Protein AF-A0A2V6R7R6-F1 (afdb_monomer)

Nearest PDB structures (foldseek):
  4r7s-assembly1_A  TM=8.487E-01  e=1.093E+00  Parabacteroides merdae ATCC 43184
  1wfd-assembly1_A  TM=6.174E-01  e=2.193E-01  Mus musculus
  2yhc-assembly1_A  TM=7.833E-01  e=1.685E+00  Escherichia coli BL21(DE3)
  9hmf-assembly1_K  TM=6.914E-01  e=1.792E+00  Campylobacter jejuni
  2o98-assembly1_A  TM=7.665E-01  e=9.501E+00  Nicotiana tabacum

Secondary structure (DSSP, 8-state):
---------GGGSHHHHHHHHHHHHHHHHTT-HHHHHHHHHHHHHH-TT-TTHHHHHHHHHHHHHHHHHHHHHHHHHHHHHHHHHHHHHHHHHHHHHHHHHHHHHHT-

Solvent-accessible surface area (backbone atoms only — not comparable to full-atom values): 6130 Å² total; per-residue (Å²): 141,82,85,80,81,82,75,74,76,82,73,79,57,67,70,58,44,58,51,26,47,54,52,16,52,53,26,46,74,71,66,36,51,71,58,14,39,53,27,39,52,52,29,46,71,76,39,70,81,44,93,61,33,65,61,45,50,52,54,40,52,52,46,54,53,51,54,50,50,52,53,51,51,61,63,47,48,59,58,57,50,52,53,52,52,49,54,52,50,50,52,54,51,51,54,52,51,53,54,50,52,55,54,55,60,77,73,107

Structure (mmCIF, N/CA/C/O backbone):
data_AF-A0A2V6R7R6-F1
#
_entry.id   AF-A0A2V6R7R6-F1
#
loop_
_atom_site.group_PDB
_atom_site.id
_atom_site.type_symbol
_atom_site.label_atom_id
_atom_site.label_alt_id
_atom_site.label_comp_id
_atom_site.label_asym_id
_atom_site.label_entity_id
_atom_site.label_seq_id
_atom_site.pdbx_PDB_ins_code
_atom_site.Cartn_x
_atom_site.Cartn_y
_atom_site.Cartn_z
_atom_site.occupancy
_atom_site.B_iso_or_equiv
_atom_site.auth_seq_id
_atom_site.auth_comp_id
_atom_site.auth_asym_id
_atom_site.auth_atom_id
_atom_site.pdbx_PDB_model_num
ATOM 1 N N . MET A 1 1 ? 6.155 -17.808 -57.907 1.00 41.94 1 MET A N 1
ATOM 2 C CA . MET A 1 1 ? 5.928 -16.355 -58.055 1.00 41.94 1 MET A CA 1
ATOM 3 C C . MET A 1 1 ? 5.081 -15.930 -56.863 1.00 41.94 1 MET A C 1
ATOM 5 O O . MET A 1 1 ? 3.888 -16.161 -56.878 1.00 41.94 1 MET A O 1
ATOM 9 N N . GLY A 1 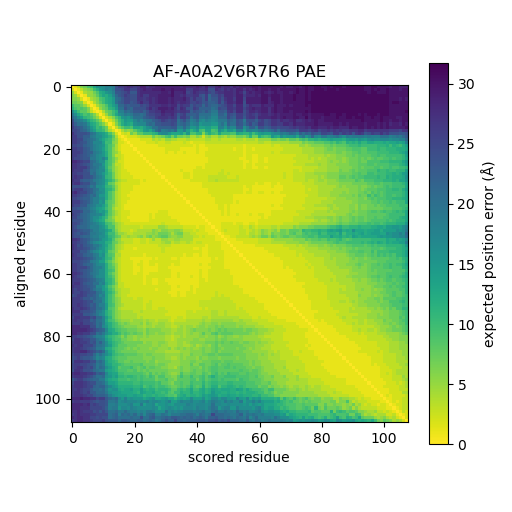2 ? 5.624 -15.597 -55.700 1.00 42.81 2 GLY A N 1
ATOM 10 C CA . GLY A 1 2 ? 6.636 -14.579 -55.432 1.00 42.81 2 GLY A CA 1
ATOM 11 C C . GLY A 1 2 ? 5.947 -13.595 -54.486 1.00 42.81 2 GLY A C 1
ATOM 12 O O . GLY A 1 2 ? 5.135 -12.794 -54.932 1.00 42.81 2 GLY A O 1
ATOM 13 N N . GLY A 1 3 ? 6.145 -13.790 -53.182 1.00 56.31 3 GLY A N 1
ATOM 14 C CA . GLY A 1 3 ? 5.445 -13.054 -52.137 1.00 56.31 3 GLY A CA 1
ATOM 15 C C . GLY A 1 3 ? 5.885 -11.600 -52.031 1.00 56.31 3 GLY A C 1
ATOM 16 O O . GLY A 1 3 ? 6.999 -11.247 -52.402 1.00 56.31 3 GLY A O 1
ATOM 17 N N . VAL A 1 4 ? 5.022 -10.790 -51.430 1.00 53.78 4 VAL A N 1
ATOM 18 C CA . VAL A 1 4 ? 5.436 -9.592 -50.704 1.00 53.78 4 VAL A CA 1
ATOM 19 C C . VAL A 1 4 ? 4.693 -9.627 -49.376 1.00 53.78 4 VAL A C 1
ATOM 21 O O . VAL A 1 4 ? 3.570 -9.149 -49.239 1.00 53.78 4 VAL A O 1
ATOM 24 N N . LEU A 1 5 ? 5.317 -10.292 -48.404 1.00 50.00 5 LEU A N 1
ATOM 25 C CA . LEU A 1 5 ? 4.988 -10.131 -46.998 1.00 50.00 5 LEU A CA 1
ATOM 26 C C . LEU A 1 5 ? 5.431 -8.711 -46.637 1.00 50.00 5 LEU A C 1
ATOM 28 O O . LEU A 1 5 ? 6.625 -8.435 -46.528 1.00 50.00 5 LEU A O 1
ATOM 32 N N . LEU A 1 6 ? 4.473 -7.793 -46.556 1.00 51.53 6 LEU A N 1
ATOM 33 C CA . LEU A 1 6 ? 4.716 -6.403 -46.199 1.00 51.53 6 LEU A CA 1
ATOM 34 C C . LEU A 1 6 ? 5.022 -6.361 -44.696 1.00 51.53 6 LEU A C 1
ATOM 36 O O . LEU A 1 6 ? 4.143 -6.176 -43.858 1.00 51.53 6 LEU A O 1
ATOM 40 N N . VAL A 1 7 ? 6.283 -6.632 -44.355 1.00 57.12 7 VAL A N 1
ATOM 41 C CA . VAL A 1 7 ? 6.823 -6.428 -43.012 1.00 57.12 7 VAL A CA 1
ATOM 42 C C . VAL A 1 7 ? 6.898 -4.921 -42.807 1.00 57.12 7 VAL A C 1
ATOM 44 O O . VAL A 1 7 ? 7.826 -4.255 -43.262 1.00 57.12 7 VAL A O 1
ATOM 47 N N . LEU A 1 8 ? 5.869 -4.374 -42.163 1.00 55.84 8 LEU A N 1
ATOM 48 C CA . LEU A 1 8 ? 5.907 -3.020 -41.630 1.00 55.84 8 LEU A CA 1
ATOM 49 C C . LEU A 1 8 ? 7.099 -2.910 -40.659 1.00 55.84 8 LEU A C 1
ATOM 51 O O . LEU A 1 8 ? 7.300 -3.806 -39.835 1.00 55.84 8 LEU A O 1
ATOM 55 N N . PRO A 1 9 ? 7.918 -1.851 -40.756 1.00 50.81 9 PRO A N 1
ATOM 56 C CA . PRO A 1 9 ? 9.173 -1.772 -40.030 1.00 50.81 9 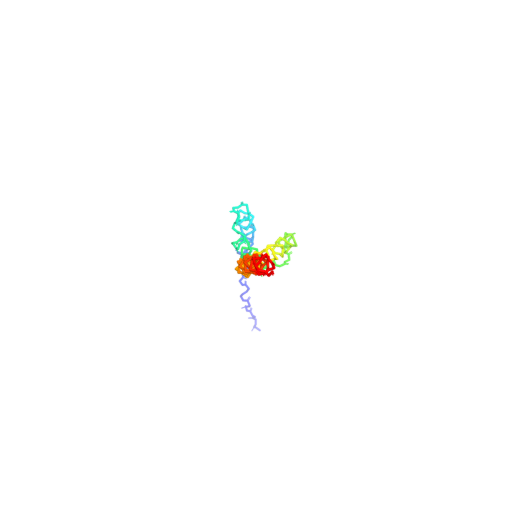PRO A CA 1
ATOM 57 C C . PRO A 1 9 ? 8.910 -1.591 -38.529 1.00 50.81 9 PRO A C 1
ATOM 59 O O . PRO A 1 9 ? 8.291 -0.619 -38.102 1.00 50.81 9 PRO A O 1
ATOM 62 N N . LEU A 1 10 ? 9.454 -2.500 -37.719 1.00 56.12 10 LEU A N 1
ATOM 63 C CA . LEU A 1 10 ? 9.443 -2.506 -36.245 1.00 56.12 10 LEU A CA 1
ATOM 64 C C . LEU A 1 10 ? 10.202 -1.329 -35.584 1.00 56.12 10 LEU A C 1
ATOM 66 O O . LEU A 1 10 ? 10.456 -1.350 -34.384 1.00 56.12 10 LEU A O 1
ATOM 70 N N . ALA A 1 11 ? 10.567 -0.283 -36.325 1.00 48.44 11 ALA A N 1
ATOM 71 C CA . ALA A 1 11 ? 11.437 0.784 -35.828 1.00 48.44 11 ALA A CA 1
ATOM 72 C C . ALA A 1 11 ? 10.698 1.963 -35.162 1.00 48.44 11 ALA A C 1
ATOM 74 O O . ALA A 1 11 ? 11.345 2.801 -34.541 1.00 48.44 11 ALA A O 1
ATOM 75 N N . PHE A 1 12 ? 9.362 2.042 -35.236 1.00 44.62 12 PHE A N 1
ATOM 76 C CA . PHE A 1 12 ? 8.616 3.184 -34.676 1.00 44.62 12 PHE A CA 1
ATOM 77 C C . PHE A 1 12 ? 8.305 3.064 -33.168 1.00 44.62 12 PHE A C 1
ATOM 79 O O . PHE A 1 12 ? 7.869 4.027 -32.549 1.00 44.62 12 PHE A O 1
ATOM 86 N N . VAL A 1 13 ? 8.547 1.906 -32.540 1.00 53.09 13 VAL A N 1
ATOM 87 C CA . VAL A 1 13 ? 8.127 1.642 -31.142 1.00 53.09 13 VAL A CA 1
ATOM 88 C C . VAL A 1 13 ? 9.247 1.873 -30.110 1.00 53.09 13 VAL A C 1
ATOM 90 O O . VAL A 1 13 ? 8.971 2.051 -28.924 1.00 53.09 13 VAL A O 1
ATOM 93 N N . SER A 1 14 ? 10.513 1.959 -30.535 1.00 51.09 14 SER A N 1
ATOM 94 C CA . SER A 1 14 ? 11.661 2.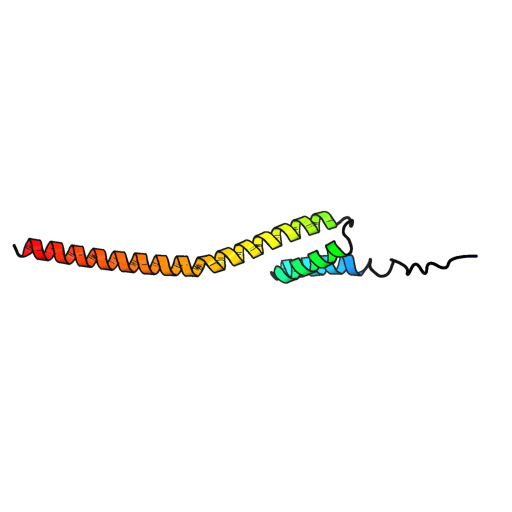000 -29.610 1.00 51.09 14 SER A CA 1
ATOM 95 C C . SER A 1 14 ? 11.812 3.313 -28.821 1.00 51.09 14 SER A C 1
ATOM 97 O O . SER A 1 14 ? 12.353 3.294 -27.718 1.0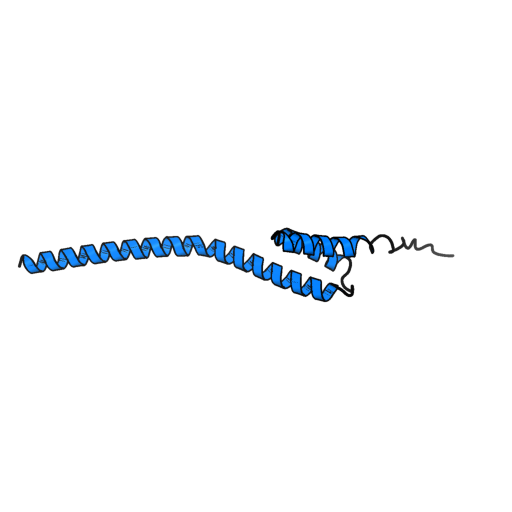0 51.09 14 SER A O 1
ATOM 99 N N . GLY A 1 15 ? 11.316 4.447 -29.336 1.00 56.41 15 GLY A N 1
ATOM 100 C CA . GLY A 1 15 ? 11.359 5.741 -28.632 1.00 56.41 15 GLY A CA 1
ATOM 101 C C . GLY A 1 15 ? 10.344 5.853 -27.487 1.00 56.41 15 GLY A C 1
ATOM 102 O O . GLY A 1 15 ? 10.651 6.413 -26.437 1.00 56.41 15 GLY A O 1
ATOM 103 N N . CYS A 1 16 ? 9.168 5.235 -27.642 1.00 69.00 16 CYS A N 1
ATOM 104 C CA . CYS A 1 16 ? 8.104 5.252 -26.634 1.00 69.00 16 CYS A CA 1
ATOM 105 C C . CYS A 1 16 ? 8.449 4.425 -25.388 1.00 69.00 16 CYS A C 1
ATOM 107 O O . CYS A 1 16 ? 7.950 4.697 -24.300 1.00 69.00 16 CYS A O 1
ATOM 109 N N . ALA A 1 17 ? 9.303 3.409 -25.531 1.00 81.06 17 ALA A N 1
ATOM 110 C CA . ALA A 1 17 ? 9.674 2.517 -24.439 1.00 81.06 17 ALA A CA 1
ATOM 111 C C . ALA A 1 17 ? 10.349 3.276 -23.286 1.00 81.06 17 ALA A C 1
ATOM 113 O O . ALA A 1 17 ? 9.935 3.180 -22.132 1.00 81.06 17 ALA A O 1
ATOM 114 N N . ARG A 1 18 ? 11.365 4.081 -23.607 1.00 85.94 18 ARG A N 1
ATOM 115 C CA . ARG A 1 18 ? 12.122 4.822 -22.596 1.00 85.94 18 ARG A CA 1
ATOM 116 C C . ARG A 1 18 ? 11.298 5.937 -21.958 1.00 85.94 18 ARG A C 1
ATOM 118 O O . ARG A 1 18 ? 11.395 6.134 -20.752 1.00 85.94 18 ARG A O 1
ATOM 125 N N . GLU A 1 19 ? 10.446 6.593 -22.741 1.00 92.19 19 GLU A N 1
ATOM 126 C CA . GLU A 1 19 ? 9.514 7.610 -22.248 1.00 92.19 19 GLU A CA 1
ATOM 127 C C . GLU A 1 19 ? 8.542 7.044 -21.200 1.00 92.19 19 GLU A C 1
ATOM 129 O O . GLU A 1 19 ? 8.313 7.677 -20.171 1.00 92.19 19 GLU A O 1
ATOM 134 N N . LEU A 1 20 ? 8.026 5.825 -21.398 1.00 94.00 20 LEU A N 1
ATOM 135 C CA . LEU A 1 20 ? 7.149 5.165 -20.423 1.00 94.00 20 LEU A CA 1
ATOM 136 C C . LEU A 1 20 ? 7.848 4.889 -19.091 1.00 94.00 20 LEU A C 1
ATOM 138 O O . LEU A 1 20 ? 7.234 5.038 -18.035 1.00 94.00 20 LEU A O 1
ATOM 142 N N . VAL A 1 21 ? 9.126 4.505 -19.128 1.00 95.75 21 VAL A N 1
ATOM 143 C CA . VAL A 1 21 ? 9.907 4.281 -17.905 1.00 95.75 21 VAL A CA 1
ATOM 144 C C . VAL A 1 21 ? 10.150 5.599 -17.180 1.00 95.75 21 VAL A C 1
ATOM 146 O O . VAL A 1 21 ? 9.876 5.670 -15.988 1.00 95.75 21 VAL A O 1
ATOM 149 N N . THR A 1 22 ? 10.575 6.649 -17.889 1.00 96.62 22 THR A N 1
ATOM 150 C CA . THR A 1 22 ? 10.771 7.982 -17.296 1.00 96.62 22 THR A CA 1
ATOM 151 C C . THR A 1 22 ? 9.478 8.525 -16.699 1.00 96.62 22 THR A C 1
ATOM 153 O O . THR A 1 22 ? 9.468 8.963 -15.556 1.00 96.62 22 THR A O 1
ATOM 156 N N . ARG A 1 23 ? 8.356 8.404 -17.412 1.00 97.25 23 ARG A N 1
ATOM 157 C CA . ARG A 1 23 ? 7.045 8.801 -16.893 1.00 97.25 23 ARG A CA 1
ATOM 158 C C . ARG A 1 23 ? 6.661 8.019 -15.637 1.00 97.25 23 ARG A C 1
ATOM 160 O O . ARG A 1 23 ? 6.099 8.600 -14.712 1.00 97.25 23 ARG A O 1
ATOM 167 N N . GLY A 1 24 ? 6.938 6.716 -15.605 1.00 97.50 24 GLY A N 1
ATOM 168 C CA . GLY A 1 24 ? 6.720 5.881 -14.426 1.00 97.50 24 GLY A CA 1
ATOM 169 C C . GLY A 1 24 ? 7.583 6.309 -13.236 1.00 97.50 24 GLY A C 1
ATOM 170 O O . GLY A 1 24 ? 7.071 6.397 -12.120 1.00 97.50 24 GLY A O 1
ATOM 171 N N . ASP A 1 25 ? 8.855 6.629 -13.484 1.00 97.88 25 ASP A N 1
ATOM 172 C CA . ASP A 1 25 ? 9.796 7.136 -12.481 1.00 97.88 25 ASP A CA 1
ATOM 173 C C . ASP A 1 25 ? 9.311 8.501 -11.928 1.00 97.88 25 ASP A C 1
ATOM 175 O O . ASP A 1 25 ? 9.224 8.682 -10.713 1.00 97.88 25 ASP A O 1
ATOM 179 N N . ASP A 1 26 ? 8.874 9.426 -12.789 1.00 98.25 26 ASP A N 1
ATOM 180 C CA . ASP A 1 26 ? 8.327 10.732 -12.383 1.00 98.25 26 ASP A CA 1
ATOM 181 C C . ASP A 1 26 ? 7.033 10.590 -11.568 1.00 98.25 26 ASP A C 1
ATOM 183 O O . ASP A 1 26 ? 6.840 11.248 -10.543 1.00 98.25 26 ASP A O 1
ATOM 187 N N . GLN A 1 27 ? 6.137 9.694 -11.990 1.00 98.38 27 GLN A N 1
ATOM 188 C CA . GLN A 1 27 ? 4.909 9.388 -11.255 1.00 98.38 27 GLN A CA 1
ATOM 189 C C . GLN A 1 27 ? 5.207 8.775 -9.886 1.00 98.38 27 GLN A C 1
ATOM 191 O O . GLN A 1 27 ? 4.503 9.079 -8.924 1.00 98.38 27 GLN A O 1
ATOM 196 N N . LEU A 1 28 ? 6.242 7.940 -9.788 1.00 97.62 28 LEU A N 1
ATOM 197 C CA . LEU A 1 28 ? 6.684 7.351 -8.531 1.00 97.62 28 LEU A CA 1
ATOM 198 C C . LEU A 1 28 ? 7.180 8.431 -7.563 1.00 97.62 28 LEU A C 1
ATOM 200 O O . LEU A 1 28 ? 6.764 8.442 -6.405 1.00 97.62 28 LEU A O 1
ATOM 204 N N . VAL A 1 29 ? 8.009 9.361 -8.047 1.00 97.88 29 VAL A N 1
ATOM 205 C CA . VAL A 1 29 ? 8.502 10.511 -7.267 1.00 97.88 29 VAL A CA 1
ATOM 206 C C . VAL A 1 29 ? 7.351 11.416 -6.826 1.00 97.88 29 VAL A C 1
ATOM 208 O O . VAL A 1 29 ? 7.331 11.879 -5.688 1.00 97.88 29 VAL A O 1
ATOM 211 N N . ALA A 1 30 ? 6.351 11.613 -7.685 1.00 97.81 30 ALA A N 1
ATOM 212 C CA . ALA A 1 30 ? 5.146 12.374 -7.362 1.00 97.81 30 ALA A CA 1
ATOM 213 C C . ALA A 1 30 ? 4.172 11.640 -6.413 1.00 97.81 30 ALA A C 1
ATOM 215 O O . ALA A 1 30 ? 3.109 12.176 -6.101 1.00 97.81 30 ALA A O 1
ATOM 216 N N . GLY A 1 31 ? 4.476 10.406 -5.988 1.00 96.56 31 GLY A N 1
ATOM 217 C CA . GLY A 1 31 ? 3.592 9.584 -5.153 1.00 96.56 31 GLY A CA 1
ATOM 218 C C . GLY A 1 31 ? 2.369 9.024 -5.892 1.00 96.56 31 GLY A C 1
ATOM 219 O O . GLY A 1 31 ? 1.497 8.400 -5.289 1.00 96.56 31 GLY A O 1
ATOM 220 N N . ASN A 1 32 ? 2.290 9.197 -7.213 1.00 98.00 32 ASN A N 1
ATOM 221 C CA . ASN A 1 32 ? 1.248 8.613 -8.047 1.00 98.00 32 ASN A CA 1
ATOM 222 C C . ASN A 1 32 ? 1.573 7.145 -8.367 1.00 98.00 32 ASN A C 1
ATOM 224 O O . ASN A 1 32 ? 1.855 6.772 -9.508 1.00 98.00 32 ASN A O 1
ATOM 228 N N . TYR A 1 33 ? 1.508 6.296 -7.343 1.00 97.69 33 TYR A N 1
ATOM 229 C CA . TYR A 1 33 ? 1.872 4.880 -7.429 1.00 97.69 33 TYR A CA 1
ATOM 230 C C . TYR A 1 33 ? 1.023 4.092 -8.433 1.00 97.69 33 TYR A C 1
ATOM 232 O O . TYR A 1 33 ? 1.547 3.240 -9.149 1.00 97.69 33 TYR A O 1
ATOM 240 N N . ARG A 1 34 ? -0.278 4.399 -8.537 1.00 98.06 34 ARG A N 1
ATOM 241 C CA . ARG A 1 34 ? -1.176 3.776 -9.527 1.00 98.06 34 ARG A CA 1
ATOM 242 C C . ARG A 1 34 ? -0.804 4.173 -10.956 1.00 98.06 34 ARG A C 1
ATOM 244 O O . ARG A 1 34 ? -0.782 3.320 -11.839 1.00 98.06 34 ARG A O 1
ATOM 251 N N . GLY A 1 35 ? -0.479 5.448 -11.174 1.00 97.69 35 GLY A N 1
ATOM 252 C CA . GLY A 1 35 ? 0.015 5.938 -12.459 1.00 97.69 35 GLY A CA 1
ATOM 253 C C . GLY A 1 35 ? 1.337 5.283 -12.850 1.00 97.69 35 GLY A C 1
ATOM 254 O O . GLY A 1 35 ? 1.447 4.768 -13.961 1.00 97.69 35 GLY A O 1
ATOM 255 N N . ALA A 1 36 ? 2.296 5.233 -11.920 1.00 98.38 36 ALA A N 1
ATOM 256 C CA . ALA A 1 36 ? 3.596 4.601 -12.137 1.00 98.38 36 ALA A CA 1
ATOM 257 C C . ALA A 1 36 ? 3.451 3.122 -12.525 1.00 98.38 36 ALA A C 1
ATOM 259 O O . ALA A 1 36 ? 4.048 2.671 -13.503 1.00 98.38 36 ALA A O 1
ATOM 260 N N . LEU A 1 37 ? 2.593 2.384 -11.810 1.00 98.25 37 LEU A N 1
ATOM 261 C CA . LEU A 1 37 ? 2.294 0.985 -12.105 1.00 98.25 37 LEU A CA 1
ATOM 262 C C . LEU A 1 37 ? 1.773 0.800 -13.541 1.00 98.25 37 LEU A C 1
ATOM 264 O O . LEU A 1 37 ? 2.263 -0.071 -14.258 1.00 98.25 37 LEU A O 1
ATOM 268 N N . ALA A 1 38 ? 0.845 1.654 -13.984 1.00 97.50 38 ALA A N 1
ATOM 269 C CA . ALA A 1 38 ? 0.284 1.596 -15.334 1.00 97.50 38 ALA A CA 1
ATOM 270 C C . ALA A 1 38 ? 1.329 1.882 -16.429 1.00 97.50 38 ALA A C 1
ATOM 272 O O . ALA A 1 38 ? 1.353 1.194 -17.455 1.00 97.50 38 ALA A O 1
ATOM 273 N N . SER A 1 39 ? 2.217 2.857 -16.208 1.00 97.38 39 SER A N 1
ATOM 274 C CA . SER A 1 39 ? 3.311 3.176 -17.138 1.00 97.38 39 SER A CA 1
ATOM 275 C C . SER A 1 39 ? 4.292 2.005 -17.269 1.00 97.38 39 SER A C 1
ATOM 277 O O . SER A 1 39 ? 4.654 1.611 -18.381 1.00 97.38 39 SER A O 1
ATOM 279 N N . TYR A 1 40 ? 4.653 1.368 -16.151 1.00 97.06 40 TYR A N 1
ATOM 280 C CA . TYR A 1 40 ? 5.496 0.171 -16.149 1.00 97.06 40 TYR A CA 1
ATOM 281 C C . TYR A 1 40 ? 4.824 -1.042 -16.803 1.00 97.06 40 TYR A C 1
ATOM 283 O O . TYR A 1 40 ? 5.478 -1.771 -17.550 1.0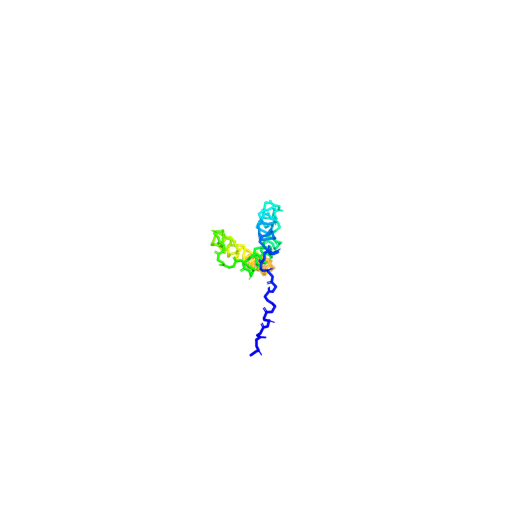0 97.06 40 TYR A O 1
ATOM 291 N N . ASP A 1 41 ? 3.522 -1.244 -16.591 1.00 96.88 41 ASP A N 1
ATOM 292 C CA . ASP A 1 41 ? 2.744 -2.284 -17.274 1.00 96.88 41 ASP A CA 1
ATOM 293 C C . ASP A 1 41 ? 2.739 -2.094 -18.793 1.00 96.88 41 ASP A C 1
ATOM 295 O O . ASP A 1 41 ? 2.814 -3.057 -19.559 1.00 96.88 41 ASP A O 1
ATOM 299 N N . GLN A 1 42 ? 2.625 -0.851 -19.258 1.00 95.06 42 GLN A N 1
ATOM 300 C CA . GLN A 1 42 ? 2.688 -0.551 -20.683 1.00 95.06 42 GLN A CA 1
ATOM 301 C C . GLN A 1 42 ? 4.092 -0.795 -21.245 1.00 95.06 42 GLN A C 1
ATOM 303 O O . GLN A 1 42 ? 4.220 -1.420 -22.298 1.00 95.06 42 GLN A O 1
ATOM 308 N N . PHE A 1 43 ? 5.137 -0.381 -20.524 1.00 96.00 43 PHE A N 1
ATOM 309 C CA . PHE A 1 43 ? 6.520 -0.628 -20.922 1.00 96.00 43 PHE A CA 1
ATOM 310 C C . PHE A 1 43 ? 6.818 -2.126 -21.073 1.00 96.00 43 PHE A C 1
ATOM 312 O O . PHE A 1 43 ? 7.308 -2.548 -22.120 1.00 96.00 43 PHE A O 1
ATOM 319 N N . LEU A 1 44 ? 6.471 -2.932 -20.063 1.00 95.12 44 LEU A N 1
ATOM 320 C CA . LEU A 1 44 ? 6.753 -4.371 -20.040 1.00 95.12 44 LEU A CA 1
ATOM 321 C C . LEU A 1 44 ? 5.960 -5.161 -21.084 1.00 95.12 44 LEU A C 1
ATOM 323 O O . LEU A 1 44 ? 6.445 -6.190 -21.551 1.00 95.12 44 LEU A O 1
ATOM 327 N N . ARG A 1 45 ? 4.761 -4.696 -21.463 1.00 93.75 45 ARG A N 1
ATOM 328 C CA . ARG A 1 45 ? 3.973 -5.306 -22.547 1.00 93.75 45 ARG A CA 1
ATOM 329 C C . ARG A 1 45 ? 4.641 -5.139 -23.905 1.00 93.75 45 ARG A C 1
ATOM 331 O O . ARG A 1 45 ? 4.637 -6.078 -24.694 1.00 93.75 45 ARG A O 1
ATOM 338 N N . SER A 1 46 ? 5.209 -3.965 -24.164 1.00 89.62 46 SER A N 1
ATOM 339 C CA . SER A 1 46 ? 5.822 -3.656 -25.458 1.00 89.62 46 SER A CA 1
ATOM 340 C C . SER A 1 46 ? 7.293 -4.066 -25.539 1.00 89.62 46 SER A C 1
ATOM 342 O O . SER A 1 46 ? 7.771 -4.374 -26.625 1.00 89.62 46 SER A O 1
ATOM 344 N N . ASN A 1 47 ? 8.015 -4.088 -24.413 1.00 90.38 47 ASN A N 1
ATOM 345 C CA . ASN A 1 47 ? 9.467 -4.299 -24.378 1.00 90.38 47 ASN A CA 1
ATOM 346 C C . ASN A 1 47 ? 9.869 -5.319 -23.296 1.00 90.38 47 ASN A C 1
ATOM 348 O O . ASN A 1 47 ? 10.611 -4.997 -22.365 1.00 90.38 47 ASN A O 1
ATOM 352 N N . PRO A 1 48 ? 9.394 -6.575 -23.385 1.00 87.88 48 PRO A N 1
ATOM 353 C CA . PRO A 1 48 ? 9.610 -7.566 -22.337 1.00 87.88 48 PRO A CA 1
ATOM 354 C C . PRO A 1 48 ? 11.064 -8.042 -22.211 1.00 87.88 48 PRO A C 1
ATOM 356 O O . PRO A 1 48 ? 11.363 -8.726 -21.241 1.00 87.88 48 PRO A O 1
ATOM 359 N N . GLN A 1 49 ? 11.949 -7.739 -23.164 1.00 91.25 49 GLN A N 1
ATOM 360 C CA . GLN A 1 49 ? 13.362 -8.158 -23.162 1.00 91.25 49 GLN A CA 1
ATOM 361 C C . GLN A 1 49 ? 14.340 -6.976 -23.068 1.00 91.25 49 GLN A C 1
ATOM 363 O O . GLN A 1 49 ? 15.537 -7.148 -23.279 1.00 91.25 49 GLN A O 1
ATOM 368 N N . ASP A 1 50 ? 13.844 -5.770 -22.783 1.00 93.12 50 ASP A N 1
ATOM 369 C CA . ASP A 1 50 ? 14.699 -4.592 -22.637 1.00 93.12 50 ASP A CA 1
ATOM 370 C C . ASP A 1 50 ? 15.664 -4.738 -21.449 1.00 93.12 50 ASP A C 1
ATOM 372 O O . ASP A 1 50 ? 15.338 -5.356 -20.435 1.00 93.12 50 ASP A O 1
ATOM 376 N N . VAL A 1 51 ? 16.839 -4.115 -21.544 1.00 92.69 51 VAL A N 1
ATOM 377 C CA . VAL A 1 51 ? 17.865 -4.120 -20.491 1.00 92.69 51 VAL A CA 1
ATOM 378 C C . VAL A 1 51 ? 17.365 -3.562 -19.155 1.00 92.69 51 VAL A C 1
ATOM 380 O O . VAL A 1 51 ? 17.862 -3.966 -18.106 1.00 92.69 51 VAL A O 1
ATOM 383 N N . VAL A 1 52 ? 16.375 -2.659 -19.157 1.00 94.31 52 VAL A N 1
ATOM 384 C CA . VAL A 1 52 ? 15.766 -2.145 -17.918 1.00 94.31 52 VAL A CA 1
ATOM 385 C C . VAL A 1 52 ? 14.530 -2.934 -17.474 1.00 94.31 52 VAL A C 1
ATOM 387 O O . VAL A 1 52 ? 13.968 -2.629 -16.420 1.00 94.31 52 VAL A O 1
ATOM 390 N N . ALA A 1 53 ? 14.096 -3.953 -18.225 1.00 94.31 53 ALA A N 1
ATOM 391 C CA . ALA A 1 53 ? 12.867 -4.697 -17.947 1.00 94.31 53 ALA A CA 1
ATOM 392 C C . ALA A 1 53 ? 12.865 -5.347 -16.565 1.00 94.31 53 ALA A C 1
ATOM 394 O O . ALA A 1 53 ? 11.864 -5.252 -15.859 1.00 94.31 53 ALA A O 1
ATOM 395 N N . ASP A 1 54 ? 13.974 -5.937 -16.130 1.00 96.81 54 ASP A N 1
ATOM 396 C CA . ASP A 1 54 ? 14.024 -6.613 -14.830 1.00 96.81 54 ASP A CA 1
ATOM 397 C C . ASP A 1 54 ? 13.895 -5.632 -13.663 1.00 96.81 54 ASP A C 1
ATOM 399 O O . ASP A 1 54 ? 13.145 -5.887 -12.716 1.00 96.81 54 ASP A O 1
ATOM 403 N N . ARG A 1 55 ? 14.516 -4.450 -13.781 1.00 96.56 55 ARG A N 1
ATOM 404 C CA . ARG A 1 55 ? 14.313 -3.343 -12.837 1.00 96.56 55 ARG A CA 1
ATOM 405 C C . ARG A 1 55 ? 12.842 -2.940 -12.796 1.00 96.56 55 ARG A C 1
ATOM 407 O O . ARG A 1 55 ? 12.260 -2.837 -11.721 1.00 96.56 55 ARG A O 1
ATOM 414 N N . VAL A 1 56 ? 12.233 -2.734 -13.964 1.00 97.25 56 VAL A N 1
ATOM 415 C CA . VAL A 1 56 ? 10.830 -2.315 -14.059 1.00 97.25 56 VAL A CA 1
ATOM 416 C C . VAL A 1 56 ? 9.888 -3.381 -13.490 1.00 97.25 56 VAL A C 1
ATOM 418 O O . VAL A 1 56 ? 8.966 -3.031 -12.758 1.00 97.25 56 VAL A O 1
ATOM 421 N N . ARG A 1 57 ? 10.132 -4.677 -13.732 1.00 97.88 57 ARG A N 1
ATOM 422 C CA . ARG A 1 57 ? 9.363 -5.776 -13.117 1.00 97.88 57 ARG A CA 1
ATOM 423 C C . ARG A 1 57 ? 9.449 -5.744 -11.597 1.00 97.88 57 ARG A C 1
ATOM 425 O O . ARG A 1 57 ? 8.416 -5.874 -10.941 1.00 97.88 57 ARG A O 1
ATOM 432 N N . ALA A 1 58 ? 10.651 -5.570 -11.047 1.00 98.12 58 ALA A N 1
ATOM 433 C CA . ALA A 1 58 ? 10.859 -5.513 -9.606 1.00 98.12 58 ALA A CA 1
ATOM 434 C C . ALA A 1 58 ? 10.107 -4.327 -8.983 1.00 98.12 58 ALA A C 1
ATOM 436 O O . ALA A 1 58 ? 9.306 -4.519 -8.067 1.00 98.12 58 ALA A O 1
ATOM 437 N N . THR A 1 59 ? 10.278 -3.121 -9.533 1.00 97.62 59 THR A N 1
ATOM 438 C CA . THR A 1 59 ? 9.581 -1.915 -9.060 1.00 97.62 59 THR A CA 1
ATOM 439 C C . THR A 1 59 ? 8.066 -2.067 -9.164 1.00 97.62 59 THR A C 1
ATOM 441 O O . THR A 1 59 ? 7.343 -1.807 -8.204 1.00 97.62 59 THR A O 1
ATOM 444 N N . ARG A 1 60 ? 7.569 -2.553 -10.302 1.00 98.00 60 ARG A N 1
ATOM 445 C CA . ARG A 1 60 ? 6.147 -2.832 -10.520 1.00 98.00 60 ARG A CA 1
ATOM 446 C C . ARG A 1 60 ? 5.594 -3.818 -9.485 1.00 98.00 60 ARG A C 1
ATOM 448 O O . ARG A 1 60 ? 4.518 -3.586 -8.941 1.00 98.00 60 ARG A O 1
ATOM 455 N N . ALA A 1 61 ? 6.309 -4.906 -9.196 1.00 98.44 61 ALA A N 1
ATOM 456 C CA . ALA A 1 61 ? 5.884 -5.890 -8.202 1.00 98.44 61 ALA A CA 1
ATOM 457 C C . ALA A 1 61 ? 5.802 -5.285 -6.792 1.00 98.44 61 ALA A C 1
ATOM 459 O O . ALA A 1 61 ? 4.842 -5.550 -6.068 1.00 98.44 61 ALA A O 1
ATOM 460 N N . LEU A 1 62 ? 6.766 -4.439 -6.416 1.00 98.25 62 LEU A N 1
ATOM 461 C CA . LEU A 1 62 ? 6.734 -3.713 -5.144 1.00 98.25 62 LEU A CA 1
ATOM 462 C C . LEU A 1 62 ? 5.532 -2.766 -5.066 1.00 98.25 62 LEU A C 1
ATOM 464 O O . LEU A 1 62 ? 4.815 -2.779 -4.068 1.00 98.25 62 LEU A O 1
ATOM 468 N N . LEU A 1 63 ? 5.265 -2.006 -6.131 1.00 98.19 63 LEU A N 1
ATOM 469 C CA . LEU A 1 63 ? 4.123 -1.092 -6.192 1.00 98.19 63 LEU A CA 1
ATOM 470 C C . LEU A 1 63 ? 2.782 -1.816 -6.099 1.00 98.19 63 LEU A C 1
ATOM 472 O O . LEU A 1 63 ? 1.903 -1.372 -5.366 1.00 98.19 63 LEU A O 1
ATOM 476 N N . ALA A 1 64 ? 2.630 -2.942 -6.797 1.00 98.12 64 ALA A N 1
ATOM 477 C CA . ALA A 1 64 ? 1.414 -3.743 -6.724 1.00 98.12 64 ALA A CA 1
ATOM 478 C C . ALA A 1 64 ? 1.153 -4.236 -5.292 1.00 98.12 64 ALA A C 1
ATOM 480 O O . ALA A 1 64 ? 0.042 -4.098 -4.784 1.00 98.12 64 ALA A O 1
ATOM 481 N N . ARG A 1 65 ? 2.190 -4.745 -4.611 1.00 98.50 65 ARG A N 1
ATOM 482 C CA . ARG A 1 65 ? 2.083 -5.198 -3.216 1.00 98.50 65 ARG A CA 1
ATOM 483 C C . ARG A 1 65 ? 1.780 -4.054 -2.253 1.00 98.50 65 ARG A C 1
ATOM 485 O O . ARG A 1 65 ? 0.974 -4.229 -1.348 1.00 98.50 65 ARG A O 1
ATOM 492 N N . TYR A 1 66 ? 2.409 -2.898 -2.449 1.00 97.69 66 TYR A N 1
ATOM 493 C CA . TYR A 1 66 ? 2.154 -1.711 -1.637 1.00 97.69 66 TYR A CA 1
ATOM 494 C C . TYR A 1 66 ? 0.698 -1.244 -1.763 1.00 97.69 66 TYR A C 1
ATOM 496 O O . TYR A 1 66 ? 0.022 -1.056 -0.756 1.00 97.69 66 TYR A O 1
ATOM 504 N N . LEU A 1 67 ? 0.187 -1.128 -2.991 1.00 97.88 67 LEU A N 1
ATOM 505 C CA . LEU A 1 67 ? -1.196 -0.716 -3.238 1.00 97.88 67 LEU A CA 1
ATOM 506 C C . LEU A 1 67 ? -2.209 -1.713 -2.668 1.00 97.88 67 LEU A C 1
ATOM 508 O O . LEU A 1 67 ? -3.209 -1.299 -2.090 1.00 97.88 67 LEU A O 1
ATOM 512 N N . GLN A 1 68 ? -1.933 -3.012 -2.783 1.00 98.00 68 GLN A N 1
ATOM 513 C CA . GLN A 1 68 ? -2.756 -4.040 -2.154 1.00 98.00 68 GLN A CA 1
ATOM 514 C C . GLN A 1 68 ? -2.780 -3.878 -0.625 1.00 98.00 68 GLN A C 1
ATOM 516 O O . GLN A 1 68 ? -3.852 -3.905 -0.027 1.00 98.00 68 GLN A O 1
ATOM 521 N N . ALA A 1 69 ? -1.622 -3.659 0.002 1.00 97.81 69 ALA A N 1
ATOM 522 C CA . ALA A 1 69 ? -1.533 -3.461 1.447 1.00 97.81 69 ALA A CA 1
ATOM 523 C C . ALA A 1 69 ? -2.292 -2.206 1.915 1.00 97.81 69 ALA A C 1
ATOM 525 O O . ALA A 1 69 ? -2.965 -2.246 2.943 1.00 97.81 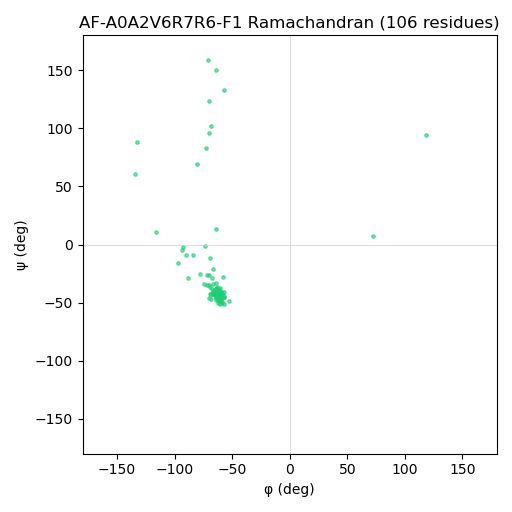69 ALA A O 1
ATOM 526 N N . GLU A 1 70 ? -2.234 -1.109 1.157 1.00 97.31 70 GLU A N 1
ATOM 527 C CA . GLU A 1 70 ? -3.027 0.098 1.430 1.00 97.31 70 GLU A CA 1
ATOM 528 C C . GLU A 1 70 ? -4.536 -0.179 1.353 1.00 97.31 70 GLU A C 1
ATOM 530 O O . GLU A 1 70 ? -5.297 0.260 2.216 1.00 97.31 70 GLU A 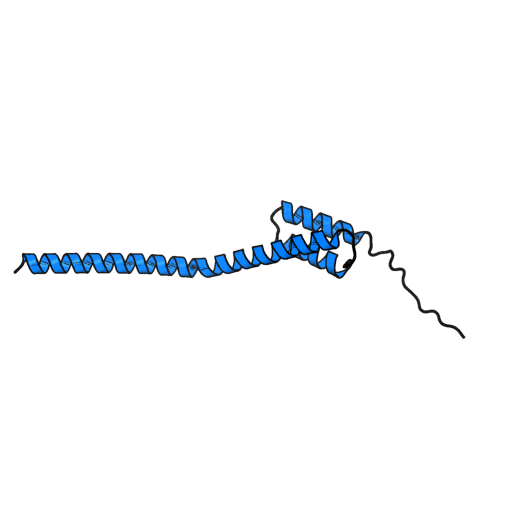O 1
ATOM 535 N N . GLU A 1 71 ? -4.985 -0.946 0.356 1.00 97.25 71 GLU A N 1
ATOM 536 C CA . GLU A 1 71 ? -6.396 -1.317 0.215 1.00 97.25 71 GLU A CA 1
ATOM 537 C C . GLU A 1 71 ? -6.874 -2.236 1.347 1.00 97.25 71 GLU A C 1
ATOM 539 O O . GLU A 1 71 ? -7.958 -2.028 1.895 1.00 97.25 71 GLU A O 1
ATOM 544 N N . GLU A 1 72 ? -6.068 -3.221 1.741 1.00 97.81 72 GLU A N 1
ATOM 545 C CA . GLU A 1 72 ? -6.349 -4.093 2.886 1.00 97.81 72 GLU A CA 1
ATOM 546 C C . GLU A 1 72 ? -6.404 -3.293 4.193 1.00 97.81 72 GLU A C 1
ATOM 548 O O . GLU A 1 72 ? -7.357 -3.421 4.967 1.00 97.81 72 GLU A O 1
ATOM 553 N N . ALA A 1 73 ? -5.439 -2.396 4.410 1.00 96.94 73 ALA A N 1
ATOM 554 C CA . ALA A 1 73 ? -5.424 -1.514 5.568 1.00 96.94 73 ALA A CA 1
ATOM 555 C C . ALA A 1 73 ? -6.655 -0.599 5.593 1.00 96.94 73 ALA A C 1
ATOM 557 O O . ALA A 1 73 ? -7.253 -0.399 6.650 1.00 96.94 73 ALA A O 1
ATOM 558 N N . ALA A 1 74 ? -7.070 -0.061 4.444 1.00 96.88 74 ALA A N 1
ATOM 559 C CA . ALA A 1 74 ? -8.273 0.757 4.342 1.00 96.88 74 ALA A CA 1
ATOM 560 C C . ALA A 1 74 ? -9.542 -0.029 4.711 1.00 96.88 74 ALA A C 1
ATOM 562 O O . ALA A 1 74 ? -10.410 0.514 5.394 1.00 96.88 74 ALA A O 1
ATOM 563 N N . ARG A 1 75 ? -9.629 -1.309 4.323 1.00 96.25 75 ARG A N 1
ATOM 564 C CA . ARG A 1 75 ? -10.756 -2.193 4.669 1.00 96.25 75 ARG A CA 1
ATOM 565 C C . ARG A 1 75 ? -10.791 -2.578 6.148 1.00 96.25 75 ARG A C 1
ATOM 567 O O . ARG A 1 75 ? -11.877 -2.689 6.700 1.00 96.25 75 ARG A O 1
ATOM 574 N N . ALA A 1 76 ? -9.636 -2.744 6.791 1.00 96.31 76 ALA A N 1
ATOM 575 C CA . ALA A 1 76 ? -9.552 -3.126 8.204 1.00 96.31 76 ALA A CA 1
ATOM 576 C C . ALA A 1 76 ? -9.829 -1.961 9.179 1.00 96.31 76 ALA A C 1
ATOM 578 O O . ALA A 1 76 ? -10.252 -2.170 10.315 1.00 96.31 76 ALA A O 1
ATOM 579 N N . ARG A 1 77 ? -9.599 -0.710 8.757 1.00 96.81 77 ARG A N 1
ATOM 580 C CA . ARG A 1 77 ? -9.825 0.492 9.585 1.00 96.81 77 ARG A CA 1
ATOM 581 C C . ARG A 1 77 ? -11.230 0.606 10.207 1.00 96.81 77 ARG A C 1
ATOM 583 O O . ARG A 1 77 ? -11.279 0.897 11.406 1.00 96.81 77 ARG A O 1
ATOM 590 N N . PRO A 1 78 ? -12.349 0.428 9.475 1.00 96.75 78 PRO A N 1
ATOM 591 C CA . PRO A 1 78 ? -13.683 0.505 10.074 1.00 96.75 78 PRO A CA 1
ATOM 592 C C . PRO A 1 78 ? -13.895 -0.575 11.138 1.00 96.75 78 PRO A C 1
ATOM 594 O O . PRO A 1 78 ? -14.272 -0.241 12.253 1.00 96.75 78 PRO A O 1
ATOM 597 N N . GLU A 1 79 ? -13.524 -1.827 10.859 1.00 95.94 79 GLU A N 1
ATOM 598 C CA . GLU A 1 79 ? -13.654 -2.932 11.820 1.00 95.94 79 GLU A CA 1
ATOM 599 C C . GLU A 1 79 ? -12.890 -2.651 13.125 1.00 95.94 79 GLU A C 1
ATOM 601 O O . GLU A 1 79 ? -13.419 -2.826 14.223 1.00 95.94 79 GLU A O 1
ATOM 606 N N . LEU A 1 80 ? -11.665 -2.123 13.028 1.00 95.88 80 LEU A N 1
ATOM 607 C CA . LEU A 1 80 ? -10.894 -1.702 14.201 1.00 95.88 80 LEU A CA 1
ATOM 608 C C . LEU A 1 80 ? -11.552 -0.546 14.964 1.00 95.88 80 LEU A C 1
ATOM 610 O O . LEU A 1 80 ? -11.401 -0.451 16.183 1.00 95.88 80 LEU A O 1
ATOM 614 N N . THR A 1 81 ? -12.246 0.349 14.264 1.00 97.31 81 THR A N 1
ATOM 615 C CA . THR A 1 81 ? -12.970 1.471 14.876 1.00 97.31 81 THR A CA 1
ATOM 616 C C . THR A 1 81 ? -14.181 0.963 15.651 1.00 97.31 81 THR A C 1
ATOM 618 O O . THR A 1 81 ? -14.349 1.312 16.821 1.00 97.31 81 THR A O 1
ATOM 621 N N . ASP A 1 82 ? -14.953 0.068 15.042 1.00 97.31 82 ASP A N 1
ATOM 622 C CA . ASP A 1 82 ? -16.145 -0.529 15.640 1.00 97.31 82 ASP A CA 1
ATOM 623 C C . ASP A 1 82 ? -15.781 -1.374 16.863 1.00 97.31 82 ASP A C 1
ATOM 625 O O . ASP A 1 82 ? -16.364 -1.215 17.938 1.00 97.31 82 ASP A O 1
ATOM 629 N N . LEU A 1 83 ? -14.735 -2.197 16.753 1.00 97.19 83 LEU A N 1
ATOM 630 C CA . LEU A 1 83 ? -14.256 -3.009 17.867 1.00 97.19 83 LEU A CA 1
ATOM 631 C C . LEU A 1 83 ? -13.790 -2.143 19.046 1.00 97.19 83 LEU A C 1
ATOM 633 O O . LEU A 1 83 ? -14.063 -2.460 20.204 1.00 97.19 83 LEU A O 1
ATOM 637 N N . ARG A 1 84 ? -13.115 -1.018 18.780 1.00 97.69 84 ARG A N 1
ATOM 638 C CA . ARG A 1 84 ? -12.714 -0.065 19.831 1.00 97.69 84 ARG A CA 1
ATOM 639 C C . ARG A 1 84 ? -13.920 0.587 20.505 1.00 97.69 84 ARG A C 1
ATOM 641 O O . ARG A 1 84 ? -13.902 0.768 21.728 1.00 97.69 84 ARG A O 1
ATOM 648 N N . ALA A 1 85 ? -14.950 0.934 19.737 1.00 97.75 85 ALA A N 1
ATOM 649 C CA . ALA A 1 85 ? -16.188 1.480 20.281 1.00 97.75 85 ALA A CA 1
ATOM 650 C C . ALA A 1 85 ? -16.883 0.455 21.190 1.00 97.75 85 ALA A C 1
ATOM 652 O O . ALA A 1 85 ? -17.260 0.787 22.317 1.00 97.75 85 ALA A O 1
ATOM 653 N N . GLU A 1 86 ? -16.952 -0.804 20.760 1.00 98.19 86 GLU A N 1
ATOM 654 C CA . GLU A 1 86 ? -17.573 -1.871 21.542 1.00 98.19 86 GLU A CA 1
ATOM 655 C C . GLU A 1 86 ? -16.790 -2.179 22.823 1.00 98.19 86 GLU A C 1
ATOM 657 O O . GLU A 1 86 ? -17.369 -2.246 23.906 1.00 98.19 86 GLU A O 1
ATOM 662 N N . VAL A 1 87 ? -15.456 -2.244 22.759 1.00 98.38 87 VAL A N 1
ATOM 663 C CA . VAL A 1 87 ? -14.613 -2.391 23.959 1.00 98.38 87 VAL A CA 1
ATOM 664 C C . VAL A 1 87 ? -14.863 -1.256 24.956 1.00 98.38 87 VAL A C 1
ATOM 666 O O . VAL A 1 87 ? -14.940 -1.492 26.164 1.00 98.38 87 VAL A O 1
ATOM 669 N N . THR A 1 88 ? -15.020 -0.023 24.474 1.00 98.44 88 THR A N 1
ATOM 670 C CA . THR A 1 88 ? -15.314 1.138 25.329 1.00 98.44 88 THR A CA 1
ATOM 671 C C . THR A 1 88 ? -16.686 1.005 25.987 1.00 98.44 88 THR A C 1
ATOM 673 O O . THR A 1 88 ? -16.823 1.223 27.194 1.00 98.44 88 THR A O 1
ATOM 676 N N . ARG A 1 89 ? -17.695 0.581 25.221 1.00 98.12 89 ARG A N 1
ATOM 677 C CA . ARG A 1 89 ? -19.051 0.333 25.718 1.00 98.12 89 ARG A CA 1
ATOM 678 C C . ARG A 1 89 ? -19.075 -0.755 26.791 1.00 98.12 89 ARG A C 1
ATOM 680 O O . ARG A 1 89 ? -19.659 -0.546 27.854 1.00 98.12 89 ARG A O 1
ATOM 687 N N . LEU A 1 90 ? -18.432 -1.892 26.532 1.00 97.94 90 LEU A N 1
ATOM 688 C CA . LEU A 1 90 ? -18.381 -3.025 27.456 1.00 97.94 90 LEU A CA 1
ATOM 689 C C . LEU A 1 90 ? -17.667 -2.660 28.758 1.00 97.94 90 LEU A C 1
ATOM 691 O O . LEU A 1 90 ? -18.146 -3.008 29.836 1.00 97.94 90 LEU A O 1
ATOM 695 N N . ARG A 1 91 ? -16.578 -1.886 28.684 1.00 98.25 91 ARG A N 1
ATOM 696 C CA . ARG A 1 91 ? -15.904 -1.351 29.878 1.00 98.25 91 ARG A CA 1
ATOM 697 C C . ARG A 1 91 ? -16.836 -0.473 30.708 1.00 98.25 91 ARG A C 1
ATOM 699 O O . ARG A 1 91 ? -16.932 -0.669 31.914 1.00 98.25 91 ARG A O 1
ATOM 7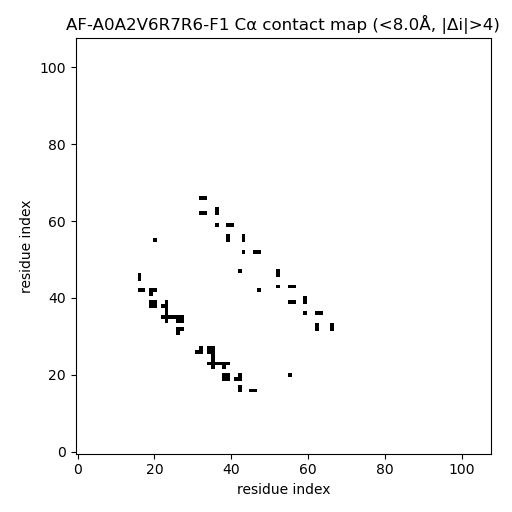06 N N . ALA A 1 92 ? -17.568 0.445 30.079 1.00 97.88 92 ALA A N 1
ATOM 707 C CA . ALA A 1 92 ? -18.520 1.294 30.794 1.00 97.88 92 ALA A CA 1
ATOM 708 C C . ALA A 1 92 ? -19.664 0.487 31.437 1.00 97.88 92 ALA A C 1
ATOM 710 O O . ALA A 1 92 ? -20.102 0.806 32.541 1.00 97.88 92 ALA A O 1
ATOM 711 N N . ALA A 1 93 ? -20.149 -0.563 30.767 1.00 97.62 93 ALA A N 1
ATOM 712 C CA . ALA A 1 93 ? -21.162 -1.458 31.322 1.00 97.62 93 ALA A CA 1
ATOM 713 C C . ALA A 1 93 ? -20.635 -2.241 32.536 1.00 97.62 93 ALA A C 1
ATOM 715 O O . ALA A 1 93 ? -21.323 -2.333 33.552 1.00 97.62 93 ALA A O 1
ATOM 716 N N . LEU A 1 94 ? -19.401 -2.742 32.456 1.00 97.69 94 LEU A N 1
ATOM 717 C CA . LEU A 1 94 ? -18.737 -3.450 33.547 1.00 97.69 94 LEU A CA 1
ATOM 718 C C . LEU A 1 94 ? -18.571 -2.559 34.788 1.00 97.69 94 LEU A C 1
ATOM 720 O O . LEU A 1 94 ? -18.875 -2.992 35.896 1.00 97.69 94 LEU A O 1
ATOM 724 N N . GLU A 1 95 ? -18.155 -1.304 34.614 1.00 97.25 95 GLU A N 1
ATOM 725 C CA . GLU A 1 95 ? -18.024 -0.361 35.733 1.00 97.25 95 GLU A CA 1
ATOM 726 C C . GLU A 1 95 ? -19.372 -0.046 36.396 1.00 97.25 95 GLU A C 1
ATOM 728 O O . GLU A 1 95 ? -19.464 0.007 37.623 1.00 97.25 95 GLU A O 1
ATOM 733 N N . LYS A 1 96 ? -20.451 0.078 35.612 1.00 96.94 96 LYS A N 1
ATOM 734 C CA . LYS A 1 96 ? -21.804 0.242 36.168 1.00 96.94 96 LYS A CA 1
ATOM 735 C C . LYS A 1 96 ? -22.231 -0.961 37.005 1.00 96.94 96 LYS A C 1
ATOM 737 O O . LYS A 1 96 ? -22.796 -0.771 38.077 1.00 96.94 96 LYS A O 1
ATOM 742 N N . LEU A 1 97 ? -21.961 -2.178 36.534 1.00 96.12 97 LEU A N 1
ATOM 743 C CA . LEU A 1 97 ? -22.295 -3.398 37.271 1.00 96.12 97 LEU A CA 1
ATOM 744 C C . LEU A 1 97 ? -21.535 -3.481 38.597 1.00 96.12 97 LEU A C 1
ATOM 746 O O . LEU A 1 97 ? -22.155 -3.739 39.622 1.00 96.12 97 LEU A O 1
ATOM 750 N N . LYS A 1 98 ? -20.232 -3.176 38.603 1.00 96.00 98 LYS A N 1
ATOM 751 C CA . LYS A 1 98 ? -19.436 -3.119 39.841 1.00 96.00 98 LYS A CA 1
ATOM 752 C C . LYS A 1 98 ? -19.988 -2.100 40.837 1.00 96.00 98 LYS A C 1
ATOM 754 O O . LYS A 1 98 ? -20.069 -2.384 42.025 1.00 96.00 98 LYS A O 1
ATOM 759 N N . ALA A 1 99 ? -20.380 -0.917 40.362 1.00 94.31 99 ALA A N 1
ATOM 760 C CA . ALA A 1 99 ? -20.956 0.107 41.228 1.00 94.31 99 ALA A CA 1
ATOM 761 C C . ALA A 1 99 ? -22.283 -0.348 41.860 1.00 94.31 99 ALA A C 1
ATOM 763 O O . 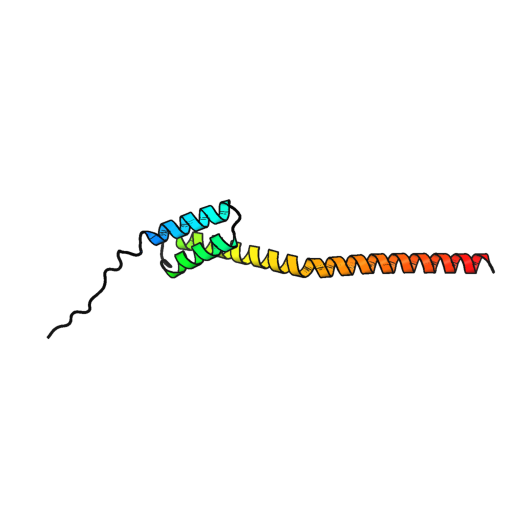ALA A 1 99 ? -22.532 -0.052 43.027 1.00 94.31 99 ALA A O 1
ATOM 764 N N . ILE A 1 100 ? -23.116 -1.077 41.108 1.00 95.38 100 ILE A N 1
ATOM 765 C CA . ILE A 1 100 ? -24.355 -1.668 41.629 1.00 95.38 100 ILE A CA 1
ATOM 766 C C . ILE A 1 100 ? -24.036 -2.705 42.707 1.00 95.38 100 ILE A C 1
ATOM 768 O O . ILE A 1 100 ? -24.626 -2.639 43.780 1.00 95.38 100 ILE A O 1
ATOM 772 N N . ASP A 1 101 ? -23.092 -3.609 42.442 1.00 93.25 101 ASP A N 1
ATOM 773 C CA . ASP A 1 101 ? -22.703 -4.681 43.364 1.00 93.25 101 ASP A CA 1
ATOM 774 C C . ASP A 1 101 ? -22.244 -4.119 44.722 1.00 93.25 101 ASP A C 1
ATOM 776 O O . ASP A 1 101 ? -22.829 -4.417 45.766 1.00 93.25 101 ASP A O 1
ATOM 780 N N . VAL A 1 102 ? -21.320 -3.152 44.697 1.00 92.94 102 VAL A N 1
ATOM 781 C CA . VAL A 1 102 ? -20.836 -2.451 45.900 1.00 92.94 102 VAL A CA 1
ATOM 782 C C . VAL A 1 102 ? -21.974 -1.757 46.654 1.00 92.94 102 VAL A C 1
ATOM 784 O O . VAL A 1 102 ? -22.051 -1.830 47.881 1.00 92.94 102 VAL A O 1
ATOM 787 N N . GLN A 1 103 ? -22.889 -1.087 45.947 1.00 86.12 103 GLN A N 1
ATOM 788 C CA . GLN A 1 103 ? -24.041 -0.441 46.584 1.00 86.12 103 GLN A CA 1
ATOM 789 C C . GLN A 1 103 ? -25.009 -1.449 47.205 1.00 86.12 103 GLN A C 1
ATOM 791 O O . GLN A 1 103 ? -25.644 -1.137 48.213 1.00 86.12 103 GLN A O 1
ATOM 796 N N . THR A 1 104 ? -25.169 -2.627 46.602 1.00 87.12 104 THR A N 1
ATOM 797 C CA . THR A 1 104 ? -26.016 -3.682 47.161 1.00 87.12 104 THR A CA 1
ATOM 798 C C . THR A 1 104 ? -25.399 -4.329 48.395 1.00 87.12 104 THR A C 1
ATOM 800 O O . THR A 1 104 ? -26.143 -4.632 49.324 1.00 87.12 104 THR A O 1
ATOM 803 N N . GLU A 1 105 ? -24.075 -4.476 48.454 1.00 84.69 105 GLU A N 1
ATOM 804 C CA . GLU A 1 105 ? -23.369 -4.973 49.641 1.00 84.69 105 GLU A CA 1
ATOM 805 C C . GLU A 1 105 ? -23.417 -3.976 50.804 1.00 84.69 105 GLU A C 1
ATOM 807 O O . GLU A 1 105 ? -23.698 -4.370 51.928 1.00 84.69 105 GLU A O 1
ATOM 812 N N . GLN A 1 106 ? -23.232 -2.678 50.543 1.00 80.94 106 GLN A N 1
ATOM 813 C CA . GLN A 1 106 ? -23.286 -1.630 51.577 1.00 80.94 106 GLN A CA 1
ATOM 814 C C . GLN A 1 106 ? -24.678 -1.427 52.199 1.00 80.94 106 GLN A C 1
ATOM 816 O O . GLN A 1 106 ? -24.792 -0.825 53.265 1.00 80.94 106 GLN A O 1
ATOM 821 N N . LYS A 1 107 ? -25.744 -1.854 51.511 1.00 74.19 107 LYS A N 1
ATOM 822 C CA . LYS A 1 107 ? -27.141 -1.718 51.962 1.00 74.19 107 LYS A CA 1
ATOM 823 C C . LYS A 1 107 ? -27.670 -2.944 52.716 1.00 74.19 107 LYS A C 1
ATOM 825 O O . LYS A 1 107 ? -28.824 -2.907 53.145 1.00 74.19 107 LYS A O 1
ATOM 830 N N . ARG A 1 108 ? -26.887 -4.019 52.814 1.00 65.81 108 ARG A N 1
ATOM 831 C CA . ARG A 1 108 ? -27.208 -5.227 53.587 1.00 65.81 108 ARG A CA 1
ATOM 832 C C . ARG A 1 108 ? -26.611 -5.143 54.983 1.00 65.81 108 ARG A C 1
ATOM 834 O O . ARG A 1 108 ? -27.271 -5.684 55.895 1.00 65.81 108 ARG A O 1
#

Foldseek 3Di:
DDDDPPPDDPPPCVVLLVVLQVQLVVCVVVVVLVSSLVSLVVNCVSCVPDPCNVVSVVSNVVSVVVVVVVVVVVVCVVVVVVVVVVVVVVVVVVVVVVVVVVVVVVVD

Radius of gyration: 29.91 Å; Cα contacts (8 Å, |Δi|>4): 46; chains: 1; bounding box: 45×29×112 Å

Mean predicted aligned error: 9.52 Å

pLDDT: mean 88.83, std 16.14, range [41.94, 98.5]

Sequence (108 aa):
MGGVLLVLPLAFVSGCARELVTRGDDQLVAGNYRGALASYDQFLRSNPQDVVADRVRATRALLARYLQAEEEAARARPELTDLRAEVTRLRAALEKLKAIDVQTEQKR